Protein AF-A0A965I325-F1 (afdb_monomer_lite)

Structure (mmCIF, N/CA/C/O backbone):
data_AF-A0A965I325-F1
#
_entry.id   AF-A0A965I325-F1
#
loop_
_atom_site.group_PDB
_atom_site.id
_atom_site.type_symbol
_atom_site.label_atom_id
_atom_site.label_alt_id
_atom_site.label_comp_id
_atom_site.label_asym_id
_atom_site.label_entity_id
_atom_site.label_seq_id
_atom_site.pdbx_PDB_ins_code
_atom_site.Cartn_x
_atom_site.Cartn_y
_atom_site.Cartn_z
_atom_site.occupancy
_atom_site.B_iso_or_equiv
_atom_site.auth_seq_id
_atom_site.auth_comp_id
_atom_site.auth_asym_id
_atom_site.auth_atom_id
_atom_site.pdbx_PDB_model_num
ATOM 1 N N . MET A 1 1 ? -14.055 -18.994 -2.793 1.00 30.73 1 MET A N 1
ATOM 2 C CA . MET A 1 1 ? -13.419 -20.265 -2.384 1.00 30.73 1 MET A CA 1
ATOM 3 C C . MET A 1 1 ? -12.143 -19.901 -1.652 1.00 30.73 1 MET A C 1
ATOM 5 O O . MET A 1 1 ? -11.328 -19.192 -2.220 1.00 30.73 1 MET A O 1
ATOM 9 N N . ASN A 1 2 ? -12.060 -20.236 -0.365 1.00 40.91 2 ASN A N 1
ATOM 10 C CA . ASN A 1 2 ? -11.054 -19.703 0.553 1.00 40.91 2 ASN A CA 1
ATOM 11 C C . ASN A 1 2 ? -9.785 -20.567 0.466 1.00 40.91 2 ASN A C 1
ATOM 13 O O . ASN A 1 2 ? -9.728 -21.643 1.060 1.00 40.91 2 ASN A O 1
ATOM 17 N N . GLY A 1 3 ? -8.813 -20.136 -0.339 1.00 41.25 3 GLY A N 1
ATOM 18 C CA . GLY A 1 3 ? -7.522 -20.800 -0.523 1.00 41.25 3 GLY A CA 1
ATOM 19 C C . GLY A 1 3 ? -6.616 -20.604 0.688 1.00 41.25 3 GLY A C 1
ATOM 20 O O . GLY A 1 3 ? -5.619 -19.895 0.605 1.00 41.25 3 GLY A O 1
ATOM 21 N N . LYS A 1 4 ? -6.967 -21.206 1.831 1.00 48.41 4 LYS A N 1
ATOM 22 C CA . LYS A 1 4 ? -6.093 -21.219 3.009 1.00 48.41 4 LYS A CA 1
ATOM 23 C C . LYS A 1 4 ? -4.827 -22.005 2.670 1.00 48.41 4 LYS A C 1
ATOM 25 O O . LYS A 1 4 ? -4.846 -23.232 2.633 1.00 48.41 4 LYS A O 1
ATOM 30 N N . ASN A 1 5 ? -3.745 -21.283 2.393 1.00 52.03 5 ASN A N 1
ATOM 31 C CA . ASN A 1 5 ? -2.414 -21.845 2.214 1.00 52.03 5 ASN A CA 1
ATOM 32 C C . ASN A 1 5 ? -1.986 -22.542 3.525 1.00 52.03 5 ASN A C 1
ATOM 34 O O . ASN A 1 5 ? -1.837 -21.852 4.532 1.00 52.03 5 ASN A O 1
ATOM 38 N N . PRO A 1 6 ? -1.779 -23.873 3.543 1.00 56.00 6 PRO A N 1
ATOM 39 C CA . PRO A 1 6 ? -1.461 -24.619 4.764 1.00 56.00 6 PRO A CA 1
ATOM 40 C C . PRO A 1 6 ? -0.070 -24.301 5.341 1.00 56.00 6 PRO A C 1
ATOM 42 O O . PRO A 1 6 ? 0.223 -24.708 6.460 1.00 56.00 6 PRO A O 1
ATOM 45 N N . PHE A 1 7 ? 0.773 -23.572 4.600 1.00 51.03 7 PHE A N 1
ATOM 46 C CA . PHE A 1 7 ? 2.102 -23.122 5.033 1.00 51.03 7 PHE A CA 1
ATOM 47 C C . PHE A 1 7 ? 2.130 -21.653 5.482 1.00 51.03 7 PHE A C 1
ATOM 49 O O . PHE A 1 7 ? 3.180 -21.151 5.879 1.00 51.03 7 PHE A O 1
ATOM 56 N N . ALA A 1 8 ? 1.003 -20.940 5.386 1.00 52.44 8 ALA A N 1
ATOM 57 C CA . ALA A 1 8 ? 0.876 -19.579 5.886 1.00 52.44 8 ALA A CA 1
ATOM 58 C C . ALA A 1 8 ? 0.312 -19.612 7.309 1.00 52.44 8 ALA A C 1
ATOM 60 O O . ALA A 1 8 ? -0.664 -20.315 7.569 1.00 52.44 8 ALA A O 1
ATOM 61 N N . ASP A 1 9 ? 0.905 -18.836 8.218 1.00 59.03 9 ASP A N 1
ATOM 62 C CA . ASP A 1 9 ? 0.327 -18.614 9.542 1.00 59.03 9 ASP A CA 1
ATOM 63 C C . ASP A 1 9 ? -1.092 -18.033 9.363 1.00 59.03 9 ASP A C 1
ATOM 65 O O . ASP A 1 9 ? -1.226 -16.936 8.815 1.00 59.03 9 ASP A O 1
ATOM 69 N N . PRO A 1 10 ? -2.158 -18.740 9.783 1.00 59.16 10 PRO A N 1
ATOM 70 C CA . PRO A 1 10 ? -3.534 -18.290 9.590 1.00 59.16 10 PRO A CA 1
ATOM 71 C C . PRO A 1 10 ? -3.872 -17.025 10.394 1.00 59.16 10 PRO A C 1
ATOM 73 O O . PRO A 1 10 ? -4.952 -16.470 10.205 1.00 59.16 10 PRO A O 1
ATOM 76 N N . SER A 1 11 ? -2.983 -16.579 11.290 1.00 64.06 11 SER A N 1
ATOM 77 C CA . SER A 1 11 ? -3.090 -15.293 11.983 1.00 64.06 11 SER A CA 1
ATOM 78 C C . SER A 1 11 ? -2.529 -14.112 11.177 1.00 64.06 11 SER A C 1
ATOM 80 O O . SER A 1 11 ? -2.807 -12.958 11.512 1.00 64.06 11 SER A O 1
ATOM 82 N N . LEU A 1 12 ? -1.766 -14.370 10.106 1.00 72.25 12 LEU A N 1
ATOM 83 C CA . LEU A 1 12 ? -1.218 -13.331 9.241 1.00 72.25 12 LEU A CA 1
ATOM 84 C C . LEU A 1 12 ? -2.216 -12.932 8.158 1.00 72.25 12 LEU A C 1
ATOM 86 O O . LEU A 1 12 ? -2.523 -13.700 7.249 1.00 72.25 12 LEU A O 1
ATOM 90 N N . LEU A 1 13 ? -2.628 -11.668 8.219 1.00 84.69 13 LEU A N 1
ATOM 91 C CA . LEU A 1 13 ? -3.384 -11.004 7.165 1.00 84.69 13 LEU A CA 1
ATOM 92 C C . LEU A 1 13 ? -2.631 -11.119 5.830 1.00 84.69 13 LEU A C 1
ATOM 94 O O . LEU A 1 13 ? -1.429 -10.848 5.776 1.00 84.69 13 LEU A O 1
ATOM 98 N N . ASN A 1 14 ? -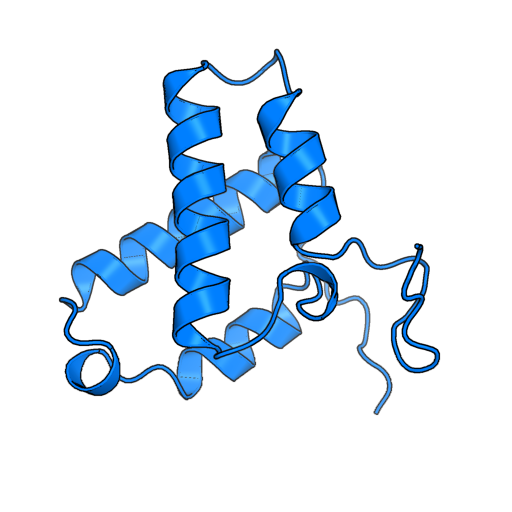3.307 -11.481 4.745 1.00 90.19 14 ASN A N 1
ATOM 99 C CA . ASN A 1 14 ? -2.730 -11.407 3.398 1.00 90.19 14 ASN A CA 1
ATOM 100 C C . ASN A 1 14 ? -3.070 -10.072 2.709 1.00 90.19 14 ASN A C 1
ATOM 102 O O . ASN A 1 14 ? -3.833 -9.249 3.214 1.00 90.19 14 ASN A O 1
ATOM 106 N N . PHE A 1 15 ? -2.478 -9.813 1.545 1.00 93.62 15 PHE A N 1
ATOM 107 C CA . PHE A 1 15 ? -2.690 -8.564 0.816 1.00 93.62 15 PHE A CA 1
ATOM 108 C C . PHE A 1 15 ? -4.114 -8.405 0.271 1.00 93.62 15 PHE A C 1
ATOM 110 O O . PHE A 1 15 ? -4.555 -7.266 0.109 1.00 93.62 15 PHE A O 1
ATOM 117 N N . ALA A 1 16 ? -4.838 -9.496 -0.000 1.00 93.56 16 ALA A N 1
ATOM 118 C CA . ALA A 1 16 ? -6.235 -9.415 -0.424 1.00 93.56 16 ALA A CA 1
ATOM 119 C C . ALA A 1 16 ? -7.116 -8.923 0.733 1.00 93.56 16 ALA A C 1
ATOM 121 O O . ALA A 1 16 ? -7.922 -8.009 0.560 1.00 93.56 16 ALA A O 1
ATOM 122 N N . GLU A 1 17 ? -6.900 -9.466 1.929 1.00 93.31 17 GLU A N 1
ATOM 123 C CA . GLU A 1 17 ? -7.601 -9.052 3.145 1.00 93.31 17 GLU A CA 1
ATOM 124 C C . GLU A 1 17 ? -7.221 -7.622 3.551 1.00 93.31 17 GLU A C 1
ATOM 126 O O . GLU A 1 17 ? -8.104 -6.811 3.821 1.00 93.31 17 GLU A O 1
ATOM 131 N N . LEU A 1 18 ? -5.930 -7.270 3.499 1.00 94.31 18 LEU A N 1
ATOM 132 C CA . LEU A 1 18 ? -5.462 -5.903 3.744 1.00 94.31 18 LEU A CA 1
ATOM 133 C C . LEU A 1 18 ? -6.104 -4.902 2.780 1.00 94.31 18 LEU A C 1
ATOM 135 O O . LEU A 1 18 ? -6.53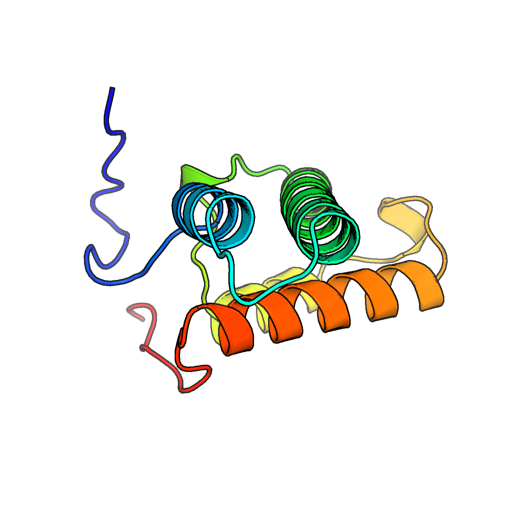0 -3.828 3.193 1.00 94.31 18 LEU A O 1
ATOM 139 N N . GLN A 1 19 ? -6.176 -5.233 1.488 1.00 96.69 19 GLN A N 1
ATOM 140 C CA . GLN A 1 19 ? -6.813 -4.365 0.504 1.00 96.69 19 GLN A CA 1
ATOM 141 C C . GLN A 1 19 ? -8.301 -4.181 0.807 1.00 96.69 19 GLN A C 1
ATOM 143 O O . GLN A 1 19 ? -8.792 -3.055 0.735 1.00 96.69 19 GLN A O 1
ATOM 148 N N . ALA A 1 20 ? -9.006 -5.261 1.150 1.00 96.06 20 ALA A N 1
ATOM 149 C CA . ALA A 1 20 ? -10.416 -5.199 1.507 1.00 96.06 20 ALA A CA 1
ATOM 150 C C . ALA A 1 20 ? -10.645 -4.304 2.736 1.00 96.06 20 ALA A C 1
ATOM 152 O O . ALA A 1 20 ? -11.505 -3.429 2.682 1.00 96.06 20 ALA A O 1
ATOM 153 N N . GLN A 1 21 ? -9.831 -4.458 3.787 1.00 95.00 21 GLN A N 1
ATOM 154 C CA . GLN A 1 21 ? -9.886 -3.630 4.998 1.00 95.00 21 GLN A CA 1
ATOM 155 C C . GLN A 1 21 ? -9.633 -2.148 4.692 1.00 95.00 21 GLN A C 1
ATOM 157 O O . GLN A 1 21 ? -10.460 -1.298 5.017 1.00 95.00 21 GLN A O 1
ATOM 162 N N . VAL A 1 22 ? -8.571 -1.841 3.939 1.00 96.12 22 VAL A N 1
ATOM 163 C CA . VAL A 1 22 ? -8.249 -0.465 3.524 1.00 96.12 22 VAL A CA 1
ATOM 164 C C . VAL A 1 22 ? -9.388 0.174 2.729 1.00 96.12 22 VAL A C 1
ATOM 166 O O . VAL A 1 22 ? -9.659 1.363 2.891 1.00 96.12 22 VAL A O 1
ATOM 169 N N . LEU A 1 23 ? -10.051 -0.577 1.846 1.00 96.69 23 LEU A N 1
ATOM 170 C CA . LEU A 1 23 ? -11.129 -0.054 1.004 1.00 96.69 23 LEU A CA 1
ATOM 171 C C . LEU A 1 23 ? -12.389 0.321 1.792 1.00 96.69 23 LEU A C 1
ATOM 173 O O . LEU A 1 23 ? -13.106 1.224 1.356 1.00 96.69 23 LEU A O 1
ATOM 177 N N . VAL A 1 24 ? -12.629 -0.324 2.934 1.00 96.69 24 VAL A N 1
ATOM 178 C CA . VAL A 1 24 ? -13.777 -0.050 3.814 1.00 96.69 24 VAL A CA 1
ATOM 179 C C . VAL A 1 24 ? -13.415 0.814 5.029 1.00 96.69 24 VAL A C 1
ATOM 181 O O . VAL A 1 24 ? -14.276 1.110 5.850 1.00 96.69 24 VAL A O 1
ATOM 184 N N . ASN A 1 25 ? -12.156 1.246 5.155 1.00 94.56 25 ASN A N 1
ATOM 185 C CA . ASN A 1 25 ? -11.701 2.058 6.279 1.00 94.56 25 ASN A CA 1
ATOM 186 C C . ASN A 1 25 ? -12.153 3.527 6.157 1.00 94.56 25 ASN A C 1
ATOM 188 O O . ASN A 1 25 ? -11.513 4.352 5.495 1.00 94.56 25 ASN A O 1
ATOM 192 N N . ASP A 1 26 ? -13.243 3.881 6.837 1.00 94.00 26 ASP A N 1
ATOM 193 C CA . ASP A 1 26 ? -13.828 5.231 6.822 1.00 94.00 26 ASP A CA 1
ATOM 194 C C . ASP A 1 26 ? -13.058 6.301 7.598 1.00 94.00 26 ASP A C 1
ATOM 196 O O . ASP A 1 26 ? -13.370 7.486 7.489 1.00 94.00 26 ASP A O 1
ATOM 200 N N . THR A 1 27 ? -11.976 5.926 8.282 1.00 95.00 27 THR A N 1
ATOM 201 C CA . THR A 1 27 ? -11.034 6.905 8.848 1.00 95.00 27 THR A CA 1
ATOM 202 C C . THR A 1 27 ? -10.102 7.504 7.786 1.00 95.00 27 THR A C 1
ATOM 204 O O . THR A 1 27 ? -9.530 8.576 7.988 1.00 95.00 27 THR A O 1
ATOM 207 N N . LEU A 1 28 ? -9.958 6.842 6.631 1.00 95.00 28 LEU A N 1
ATOM 208 C CA . LEU A 1 28 ? -9.178 7.319 5.491 1.00 95.00 28 LEU A CA 1
ATOM 209 C C . LEU A 1 28 ? -10.081 7.995 4.457 1.00 95.00 28 LEU A C 1
ATOM 211 O O . LEU A 1 28 ? -11.169 7.515 4.144 1.00 95.00 28 LEU A O 1
ATOM 215 N N . SER A 1 29 ? -9.588 9.059 3.820 1.00 97.12 29 SER A N 1
ATOM 216 C CA . SER A 1 29 ? -10.290 9.647 2.677 1.00 97.12 29 SER A CA 1
ATOM 217 C C . SER A 1 29 ? -10.374 8.659 1.506 1.00 97.12 29 SER A C 1
ATOM 219 O O . SER A 1 29 ? -9.457 7.866 1.268 1.00 97.12 29 SER A O 1
ATOM 221 N N . TYR A 1 30 ? -11.449 8.736 0.717 1.00 96.38 30 TYR A N 1
ATOM 222 C CA . TYR A 1 30 ? -11.632 7.863 -0.448 1.00 96.38 30 TYR A CA 1
ATOM 223 C C . TYR A 1 30 ? -10.429 7.851 -1.419 1.00 96.38 30 TYR A C 1
ATOM 225 O O . TYR A 1 30 ? -9.986 6.757 -1.788 1.00 96.38 30 TYR A O 1
ATOM 233 N N . PRO A 1 31 ? -9.826 9.002 -1.793 1.00 97.44 31 PRO A N 1
ATOM 234 C CA . PRO A 1 31 ? -8.623 9.005 -2.625 1.00 97.44 31 PRO A CA 1
ATOM 235 C C . PRO A 1 31 ? -7.468 8.227 -1.989 1.00 97.44 31 PRO A C 1
ATOM 237 O O . PRO A 1 31 ? -6.790 7.456 -2.667 1.00 97.44 31 PRO A O 1
ATOM 240 N N . ARG A 1 32 ? -7.281 8.358 -0.671 1.00 97.12 32 ARG A N 1
ATOM 241 C CA . ARG A 1 32 ? -6.197 7.689 0.048 1.00 97.12 32 ARG A CA 1
ATOM 242 C C . ARG A 1 32 ? -6.362 6.171 0.059 1.00 97.12 32 ARG A C 1
ATOM 244 O O . ARG A 1 32 ? -5.388 5.458 -0.185 1.00 97.12 32 ARG A O 1
ATOM 251 N N . ARG A 1 33 ? -7.589 5.680 0.263 1.00 97.75 33 ARG A N 1
ATOM 252 C CA . ARG A 1 33 ? -7.917 4.248 0.151 1.00 97.75 33 ARG A CA 1
ATOM 253 C C . ARG A 1 33 ? -7.572 3.703 -1.235 1.00 97.75 33 ARG A C 1
ATOM 255 O O . ARG A 1 33 ? -6.926 2.663 -1.358 1.00 97.75 33 ARG A O 1
ATOM 262 N N . ARG A 1 34 ? -7.939 4.440 -2.290 1.00 97.69 34 ARG A N 1
ATOM 263 C CA . ARG A 1 34 ? -7.653 4.076 -3.689 1.00 97.69 34 ARG A CA 1
ATOM 264 C C . ARG A 1 34 ? -6.155 4.039 -3.993 1.00 97.69 34 ARG A C 1
ATOM 266 O O . ARG A 1 34 ? -5.707 3.116 -4.671 1.00 97.69 34 ARG A O 1
ATOM 273 N N . GLU A 1 35 ? -5.381 4.999 -3.490 1.00 97.81 35 GLU A N 1
ATOM 274 C CA . GLU A 1 35 ? -3.919 5.013 -3.639 1.00 97.81 35 GLU A CA 1
ATOM 275 C C . GLU A 1 35 ? -3.268 3.786 -2.999 1.00 97.81 35 GLU A C 1
ATOM 277 O O . GLU A 1 35 ? -2.444 3.118 -3.626 1.00 97.81 35 GLU A O 1
ATOM 282 N N . MET A 1 36 ? -3.657 3.468 -1.762 1.00 97.88 36 MET A N 1
ATOM 283 C CA . MET A 1 36 ? -3.147 2.303 -1.041 1.00 97.88 36 MET A CA 1
ATOM 284 C C . MET A 1 36 ? -3.522 0.996 -1.750 1.00 97.88 36 MET A C 1
ATOM 286 O O . MET A 1 36 ? -2.646 0.168 -2.000 1.00 97.88 36 MET A O 1
ATOM 290 N N . ALA A 1 37 ? -4.783 0.837 -2.162 1.00 97.44 37 ALA A N 1
ATOM 291 C CA . ALA A 1 37 ? -5.233 -0.335 -2.913 1.00 97.44 37 ALA A CA 1
ATOM 292 C C . ALA A 1 37 ? -4.474 -0.500 -4.245 1.00 97.44 37 ALA A C 1
ATOM 294 O O . ALA A 1 37 ? -4.063 -1.606 -4.599 1.00 97.44 37 ALA A O 1
ATOM 295 N N . SER A 1 38 ? -4.217 0.603 -4.956 1.00 97.88 38 SER A N 1
ATOM 296 C CA . SER A 1 38 ? -3.408 0.609 -6.182 1.00 97.88 38 SER A CA 1
ATOM 297 C C . SER A 1 38 ? -1.957 0.186 -5.923 1.00 97.88 38 SER A C 1
ATOM 299 O O . SER A 1 38 ? -1.388 -0.590 -6.697 1.00 97.88 38 SER A O 1
ATOM 301 N N . ALA A 1 39 ? -1.356 0.643 -4.822 1.00 97.38 39 ALA A N 1
ATOM 302 C CA . ALA A 1 39 ? -0.016 0.222 -4.424 1.00 97.38 39 ALA A CA 1
ATOM 303 C C . ALA A 1 39 ? 0.038 -1.277 -4.097 1.00 97.38 39 ALA A C 1
ATOM 305 O O . ALA A 1 39 ? 0.961 -1.952 -4.547 1.00 97.38 39 ALA A O 1
ATOM 306 N N . ILE A 1 40 ? -0.967 -1.806 -3.391 1.00 96.88 40 ILE A N 1
ATOM 307 C CA . ILE A 1 40 ? -1.099 -3.239 -3.089 1.00 96.88 40 ILE A CA 1
ATOM 308 C C . ILE A 1 40 ? -1.138 -4.070 -4.384 1.00 96.88 40 ILE 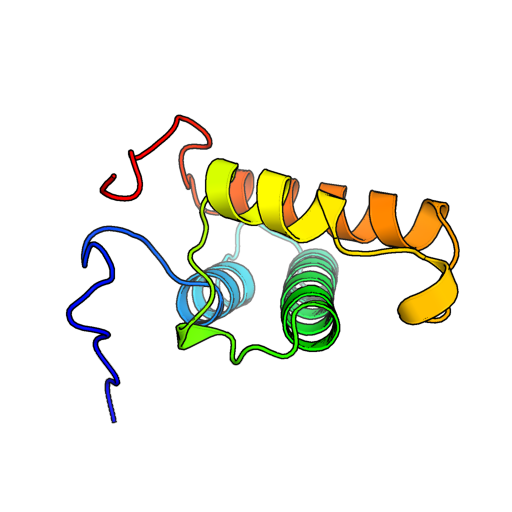A C 1
ATOM 310 O O . ILE A 1 40 ? -0.336 -4.990 -4.545 1.00 96.88 40 ILE A O 1
ATOM 314 N N . ASN A 1 41 ? -1.969 -3.681 -5.357 1.00 96.75 41 ASN A N 1
ATOM 315 C CA . ASN A 1 41 ? -2.021 -4.337 -6.672 1.00 96.75 41 ASN A CA 1
ATOM 316 C C . ASN A 1 41 ? -0.690 -4.245 -7.431 1.00 96.75 41 ASN A C 1
ATOM 318 O O . ASN A 1 41 ? -0.264 -5.197 -8.079 1.00 96.75 41 ASN A O 1
ATOM 322 N N . THR A 1 42 ? -0.010 -3.101 -7.334 1.00 96.25 42 THR A N 1
ATOM 323 C CA . THR A 1 42 ? 1.297 -2.902 -7.974 1.00 96.25 42 THR A CA 1
ATOM 324 C C . THR A 1 42 ? 2.338 -3.875 -7.417 1.00 96.25 42 THR A C 1
ATOM 326 O O . THR A 1 42 ? 3.128 -4.431 -8.174 1.00 96.25 42 THR A O 1
ATOM 329 N N . VAL A 1 43 ? 2.331 -4.117 -6.104 1.00 94.81 43 VAL A N 1
ATOM 330 C CA . VAL A 1 43 ? 3.243 -5.079 -5.475 1.00 94.81 43 VAL A CA 1
ATOM 331 C C . VAL A 1 43 ? 2.961 -6.507 -5.933 1.00 94.81 43 VAL A C 1
ATOM 333 O O . VAL A 1 43 ? 3.908 -7.226 -6.241 1.00 94.81 43 VAL A O 1
ATOM 336 N N . ALA A 1 44 ? 1.689 -6.900 -6.041 1.00 94.00 44 ALA A N 1
ATOM 337 C CA . ALA A 1 44 ? 1.312 -8.205 -6.584 1.00 94.00 44 ALA A CA 1
ATOM 338 C C . ALA A 1 44 ? 1.858 -8.422 -8.000 1.00 94.00 44 ALA A C 1
ATOM 340 O O . ALA A 1 44 ? 2.500 -9.437 -8.272 1.00 94.00 44 ALA A O 1
ATOM 341 N N . ALA A 1 45 ? 1.709 -7.412 -8.862 1.00 93.25 45 ALA A N 1
ATOM 342 C CA . ALA A 1 45 ? 2.267 -7.434 -10.209 1.00 93.25 45 ALA A CA 1
ATOM 343 C C . ALA A 1 45 ? 3.803 -7.541 -10.202 1.00 93.25 45 ALA A C 1
ATOM 345 O O . ALA A 1 45 ? 4.367 -8.342 -10.941 1.00 93.25 45 ALA A O 1
ATOM 346 N N . TRP A 1 46 ? 4.497 -6.785 -9.344 1.00 93.31 46 TRP A N 1
ATOM 347 C CA . TRP A 1 46 ? 5.964 -6.838 -9.251 1.00 93.31 46 TRP A CA 1
ATOM 348 C C . TRP A 1 46 ? 6.496 -8.164 -8.718 1.00 93.31 46 TRP A C 1
ATOM 350 O O . TRP A 1 46 ? 7.591 -8.576 -9.089 1.00 93.31 46 TRP A O 1
ATOM 360 N N . PHE A 1 47 ? 5.756 -8.819 -7.827 1.00 90.88 47 PHE A N 1
ATOM 361 C CA . PHE A 1 47 ? 6.153 -10.109 -7.269 1.00 90.88 47 PHE A CA 1
ATOM 362 C C . PHE A 1 47 ? 5.705 -11.293 -8.115 1.00 90.88 47 PHE A C 1
ATOM 364 O O . PHE A 1 47 ? 6.117 -12.411 -7.804 1.00 90.88 47 PHE A O 1
ATOM 371 N N . ASN A 1 48 ? 4.882 -11.046 -9.140 1.00 91.62 48 ASN A N 1
ATOM 372 C CA . ASN A 1 48 ? 4.191 -12.062 -9.920 1.00 91.62 48 ASN A CA 1
ATOM 373 C C . ASN A 1 48 ? 3.474 -13.083 -9.017 1.00 91.62 48 ASN A C 1
ATOM 375 O O . ASN A 1 48 ? 3.613 -14.293 -9.181 1.00 91.62 48 ASN A O 1
ATOM 379 N N . LEU A 1 49 ? 2.767 -12.575 -8.004 1.00 90.69 49 LEU A N 1
ATOM 380 C CA . LEU A 1 49 ? 2.008 -13.376 -7.047 1.00 90.69 49 LEU A CA 1
ATOM 381 C C . LEU A 1 49 ? 0.592 -12.818 -6.907 1.00 90.69 49 LEU A C 1
ATOM 383 O O . LEU A 1 49 ? 0.424 -11.596 -6.897 1.00 90.69 49 LEU A O 1
ATOM 387 N N . PRO A 1 50 ? -0.421 -13.682 -6.746 1.00 92.94 50 PRO A N 1
ATOM 388 C CA . PRO A 1 50 ? -1.756 -13.229 -6.397 1.00 92.94 50 PRO A CA 1
ATOM 389 C C . PRO A 1 50 ? -1.782 -12.680 -4.957 1.00 92.94 50 PRO A C 1
ATOM 391 O O . PRO A 1 50 ? -0.926 -12.994 -4.126 1.00 92.94 50 PRO A O 1
ATOM 394 N N . LEU A 1 51 ? -2.746 -11.801 -4.672 1.00 91.25 51 LEU A N 1
ATOM 395 C CA . LEU A 1 51 ? -2.815 -11.044 -3.413 1.00 91.25 51 LEU A CA 1
ATOM 396 C C . LEU A 1 51 ? -3.023 -11.926 -2.174 1.00 91.25 51 LEU A C 1
ATOM 398 O O . LEU A 1 51 ? -2.518 -11.612 -1.100 1.00 91.25 51 LEU A O 1
ATOM 402 N N . ASP A 1 52 ? -3.745 -13.028 -2.326 1.00 89.75 52 ASP A N 1
ATOM 403 C CA . ASP A 1 52 ? -3.992 -14.030 -1.288 1.00 89.75 52 ASP A CA 1
ATOM 404 C C . ASP A 1 52 ? -2.727 -14.818 -0.897 1.00 89.75 52 ASP A C 1
ATOM 406 O O . ASP A 1 52 ? -2.655 -15.361 0.202 1.00 89.75 52 ASP A O 1
ATOM 410 N N . MET A 1 53 ? -1.695 -14.828 -1.748 1.00 86.94 53 MET A N 1
ATOM 411 C CA . MET A 1 53 ? -0.400 -15.467 -1.474 1.00 86.94 53 MET A CA 1
ATOM 412 C C . MET A 1 53 ? 0.657 -14.518 -0.899 1.00 86.94 53 MET A C 1
ATOM 414 O O . MET A 1 53 ? 1.749 -14.965 -0.538 1.00 86.94 53 MET A O 1
ATOM 418 N N . ILE A 1 54 ? 0.380 -13.214 -0.826 1.00 89.75 54 ILE A N 1
ATOM 419 C CA . ILE A 1 54 ? 1.327 -12.231 -0.296 1.00 89.75 54 ILE A CA 1
ATOM 420 C C . ILE A 1 54 ? 0.950 -11.922 1.154 1.00 89.75 54 ILE A C 1
ATOM 422 O O . ILE A 1 54 ? -0.059 -11.254 1.384 1.00 89.75 54 ILE A O 1
ATOM 426 N N . PRO A 1 55 ? 1.749 -12.345 2.148 1.00 89.44 55 PRO A N 1
ATOM 427 C CA . PRO A 1 55 ? 1.481 -11.995 3.534 1.00 89.44 55 PRO A CA 1
ATOM 428 C C . PRO A 1 55 ? 1.700 -10.492 3.756 1.00 89.44 55 PRO A C 1
ATOM 430 O O . PRO A 1 55 ? 2.682 -9.911 3.278 1.00 89.44 55 PRO A O 1
ATOM 433 N N . ALA A 1 56 ? 0.829 -9.863 4.545 1.00 89.19 56 ALA A N 1
ATOM 434 C CA . ALA A 1 56 ? 0.961 -8.490 5.025 1.00 89.19 56 ALA A CA 1
ATOM 435 C C . ALA A 1 56 ? 2.035 -8.385 6.123 1.00 89.19 56 ALA A C 1
ATOM 437 O O . ALA A 1 56 ? 1.794 -7.946 7.242 1.00 89.19 56 ALA A O 1
ATOM 438 N N . SER A 1 57 ? 3.258 -8.794 5.783 1.00 86.75 57 SER A N 1
ATOM 439 C CA . SER A 1 57 ? 4.401 -8.875 6.686 1.00 86.75 57 SER A CA 1
ATOM 440 C C . SER A 1 57 ? 5.558 -8.011 6.195 1.00 86.75 57 SER A C 1
ATOM 442 O O . SER A 1 57 ? 5.999 -8.092 5.047 1.00 86.75 57 SER A O 1
ATOM 444 N N . THR A 1 58 ? 6.108 -7.182 7.082 1.00 84.75 58 THR A N 1
ATOM 445 C CA . THR A 1 58 ? 7.228 -6.296 6.737 1.00 84.75 58 THR A CA 1
ATOM 446 C C . THR A 1 58 ? 8.512 -7.059 6.432 1.00 84.75 58 THR A C 1
ATOM 448 O O . THR A 1 58 ? 9.296 -6.590 5.605 1.00 84.75 58 THR A O 1
ATOM 451 N N . SER A 1 59 ? 8.744 -8.209 7.074 1.00 83.81 59 SER A N 1
ATOM 452 C CA . SER A 1 59 ? 9.929 -9.043 6.851 1.00 83.81 59 SER A CA 1
ATOM 453 C C . SER A 1 59 ? 9.890 -9.669 5.459 1.00 83.81 59 SER A C 1
ATOM 455 O O . SER A 1 59 ? 10.839 -9.487 4.694 1.00 83.81 59 SER A O 1
ATOM 457 N N . PHE A 1 60 ? 8.756 -10.276 5.093 1.00 86.12 60 PHE A N 1
ATOM 458 C CA . PHE A 1 60 ? 8.519 -10.826 3.757 1.00 86.12 60 PHE A CA 1
ATOM 459 C C . PHE A 1 60 ? 8.697 -9.756 2.677 1.00 86.12 60 PHE A C 1
ATOM 461 O O . PHE A 1 60 ? 9.490 -9.916 1.750 1.00 86.12 60 PHE A O 1
ATOM 468 N N . LEU A 1 61 ? 8.017 -8.613 2.823 1.00 89.44 61 LEU A N 1
ATOM 469 C CA . LEU A 1 61 ? 8.106 -7.532 1.844 1.00 89.44 61 LEU A CA 1
ATOM 470 C C . LEU A 1 61 ? 9.524 -6.990 1.717 1.00 89.44 61 LEU A C 1
ATOM 472 O O . LEU A 1 61 ? 9.992 -6.759 0.605 1.00 89.44 61 LEU A O 1
ATOM 476 N N . ARG A 1 62 ? 10.222 -6.777 2.839 1.00 87.75 62 ARG A N 1
ATOM 477 C CA . ARG A 1 62 ? 11.601 -6.279 2.827 1.00 87.75 62 ARG A CA 1
ATOM 478 C C . ARG A 1 62 ? 12.497 -7.180 1.997 1.00 87.75 62 ARG A C 1
ATOM 480 O O . ARG A 1 62 ? 13.298 -6.644 1.237 1.00 87.75 62 ARG A O 1
ATOM 487 N N . ASP A 1 63 ? 12.360 -8.492 2.146 1.00 87.38 63 ASP A N 1
ATOM 488 C CA . ASP A 1 63 ? 13.159 -9.450 1.400 1.00 87.38 63 ASP A CA 1
ATOM 489 C C . ASP A 1 63 ? 12.788 -9.486 -0.089 1.00 87.38 63 ASP A C 1
ATOM 491 O O . ASP A 1 63 ? 13.647 -9.291 -0.949 1.00 87.38 63 ASP A O 1
ATOM 495 N N . ARG A 1 64 ? 11.493 -9.566 -0.417 1.00 89.12 64 ARG A N 1
ATOM 496 C CA . ARG A 1 64 ? 11.023 -9.540 -1.814 1.00 89.12 64 ARG A CA 1
ATOM 497 C C . ARG A 1 64 ? 11.418 -8.257 -2.541 1.00 89.12 64 ARG A C 1
ATOM 499 O O . ARG A 1 64 ? 11.871 -8.312 -3.680 1.00 89.12 64 ARG A O 1
ATOM 506 N N . PHE A 1 65 ? 11.348 -7.103 -1.879 1.00 89.69 65 PHE A N 1
ATOM 507 C CA . PHE A 1 65 ? 11.764 -5.829 -2.467 1.00 89.69 65 PHE A CA 1
ATOM 508 C C . PHE A 1 65 ? 13.270 -5.728 -2.755 1.00 89.69 65 PHE A C 1
ATOM 510 O O . PHE A 1 65 ? 13.639 -4.867 -3.551 1.00 89.69 65 PHE A O 1
ATOM 517 N N . LYS A 1 66 ? 14.143 -6.553 -2.153 1.00 87.75 66 LYS A N 1
ATOM 518 C CA . LYS A 1 66 ? 15.566 -6.608 -2.557 1.00 87.75 66 LYS A CA 1
ATOM 519 C C . LYS A 1 66 ? 15.722 -7.136 -3.984 1.00 87.75 66 LYS A C 1
ATOM 521 O O . LYS A 1 66 ? 16.649 -6.743 -4.679 1.00 87.75 66 LYS A O 1
ATOM 526 N N . HIS A 1 67 ? 14.794 -7.989 -4.407 1.00 85.06 67 HIS A N 1
ATOM 527 C CA . HIS A 1 67 ? 14.795 -8.645 -5.710 1.00 85.06 67 HIS A CA 1
ATOM 528 C C . HIS A 1 67 ? 14.026 -7.847 -6.777 1.00 85.06 67 HIS A C 1
ATOM 530 O O . HIS A 1 67 ? 14.114 -8.150 -7.964 1.00 85.06 67 HIS A O 1
ATOM 536 N N . VAL A 1 68 ? 13.299 -6.792 -6.384 1.00 83.62 68 VAL A N 1
ATOM 537 C CA . VAL A 1 68 ? 12.639 -5.880 -7.329 1.00 83.62 68 VAL A CA 1
ATOM 538 C C . VAL A 1 68 ? 13.653 -4.860 -7.834 1.00 83.62 68 VAL A C 1
ATOM 540 O O . VAL A 1 68 ? 13.882 -3.820 -7.211 1.00 83.62 68 VAL A O 1
ATOM 543 N N . HIS A 1 69 ? 14.247 -5.142 -8.992 1.00 77.12 69 HIS A N 1
ATOM 544 C CA . HIS A 1 69 ? 15.096 -4.173 -9.671 1.00 77.12 69 HIS A CA 1
ATOM 545 C C . HIS A 1 69 ? 14.236 -3.198 -10.501 1.00 77.12 69 HIS A C 1
ATOM 547 O O . HIS A 1 69 ? 13.469 -3.657 -11.349 1.00 77.12 69 HIS A O 1
ATOM 553 N N . PRO A 1 70 ? 14.358 -1.862 -10.332 1.00 76.50 70 PRO A N 1
ATOM 554 C CA . PRO A 1 70 ? 13.526 -0.879 -11.042 1.00 76.50 70 PRO A CA 1
ATOM 555 C C . PRO A 1 70 ? 13.538 -1.031 -12.571 1.00 76.50 70 PRO A C 1
ATOM 557 O O . PRO A 1 70 ? 12.522 -0.797 -13.220 1.00 76.50 70 PRO A O 1
ATOM 560 N N . ALA A 1 71 ? 14.666 -1.477 -13.135 1.00 70.75 71 ALA A N 1
ATOM 561 C CA . ALA A 1 71 ? 14.788 -1.743 -14.568 1.00 70.75 71 ALA A CA 1
ATOM 562 C C . ALA A 1 71 ? 13.942 -2.943 -15.033 1.00 70.75 71 ALA A C 1
ATOM 564 O 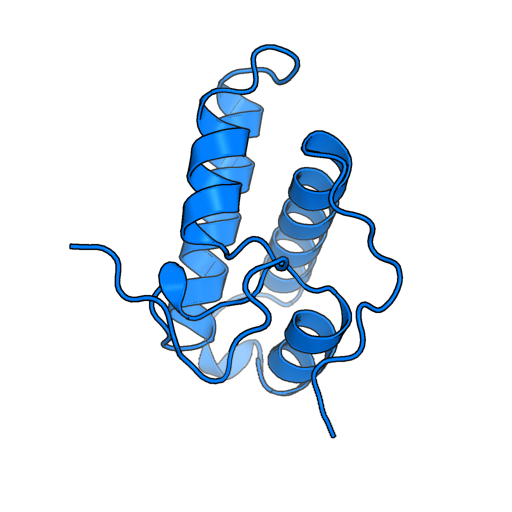O . ALA A 1 71 ? 13.434 -2.925 -16.145 1.00 70.75 71 ALA A O 1
ATOM 565 N N . HIS A 1 72 ? 13.746 -3.962 -14.187 1.00 76.88 72 HIS A N 1
ATOM 566 C CA . HIS A 1 72 ? 12.972 -5.161 -14.544 1.00 76.88 72 HIS A CA 1
ATOM 567 C C . HIS A 1 72 ? 11.466 -4.901 -14.522 1.00 76.88 72 HIS A C 1
ATOM 569 O O . HIS A 1 72 ? 10.715 -5.519 -15.265 1.00 76.88 72 HIS A O 1
ATOM 575 N N . VAL A 1 73 ? 11.024 -3.967 -13.680 1.00 80.5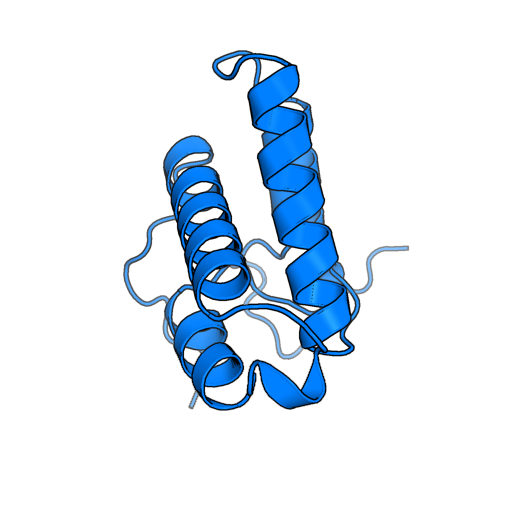0 73 VAL A N 1
ATOM 576 C CA . VAL A 1 73 ? 9.617 -3.557 -13.578 1.00 80.50 73 VAL A CA 1
ATOM 577 C C . VAL A 1 73 ? 9.310 -2.280 -14.372 1.00 80.50 73 VAL A C 1
ATOM 579 O O . VAL A 1 73 ? 8.206 -1.757 -14.269 1.00 80.50 73 VAL A O 1
ATOM 582 N N . ASN A 1 74 ? 10.278 -1.775 -15.149 1.00 86.62 74 ASN A N 1
ATOM 583 C CA . ASN A 1 74 ? 10.188 -0.560 -15.965 1.00 86.62 74 ASN A CA 1
ATOM 584 C C . ASN A 1 74 ? 9.607 0.661 -15.217 1.00 86.62 74 ASN A C 1
ATOM 586 O O . ASN A 1 74 ? 8.749 1.383 -15.727 1.00 86.62 74 ASN A O 1
ATOM 590 N N . VAL A 1 75 ? 10.052 0.895 -13.976 1.00 88.94 75 VAL A N 1
ATOM 591 C CA . VAL A 1 75 ? 9.641 2.070 -13.190 1.00 88.94 75 VAL A CA 1
ATOM 592 C C . VAL A 1 75 ? 10.836 2.822 -12.619 1.00 88.94 75 VAL A C 1
ATOM 594 O O . VAL A 1 75 ? 11.919 2.279 -12.411 1.00 88.94 75 VAL A O 1
ATOM 597 N N . SER A 1 76 ? 10.629 4.097 -12.287 1.00 91.31 76 SER A N 1
ATOM 598 C CA . SER A 1 76 ? 11.650 4.893 -11.608 1.00 91.31 76 SER A CA 1
ATOM 599 C C . SER A 1 76 ? 11.892 4.412 -10.171 1.00 91.31 76 SER A C 1
ATOM 601 O O . SER A 1 76 ? 10.990 3.914 -9.490 1.00 91.31 76 SER A O 1
ATOM 603 N N . LYS A 1 77 ? 13.098 4.668 -9.643 1.00 90.19 77 LYS A N 1
ATOM 604 C CA . LYS A 1 77 ? 13.422 4.447 -8.218 1.00 90.19 77 LYS A CA 1
ATOM 605 C C . LYS A 1 77 ? 12.408 5.132 -7.289 1.00 90.19 77 LYS A C 1
ATOM 607 O O . LYS A 1 77 ? 11.998 4.560 -6.281 1.00 90.19 77 LYS A O 1
ATOM 612 N N . ARG A 1 78 ? 11.951 6.332 -7.669 1.00 93.06 78 ARG A N 1
ATOM 613 C CA . ARG A 1 78 ? 10.937 7.099 -6.932 1.00 93.06 78 ARG A CA 1
ATOM 614 C C . ARG A 1 78 ? 9.591 6.377 -6.879 1.00 93.06 78 ARG A C 1
ATOM 616 O O . ARG A 1 78 ? 8.957 6.370 -5.830 1.00 93.06 78 ARG A O 1
ATOM 623 N N . ARG A 1 79 ? 9.164 5.723 -7.965 1.00 93.50 79 ARG A N 1
ATOM 624 C CA . ARG A 1 79 ? 7.923 4.934 -7.962 1.00 93.50 79 ARG A CA 1
ATOM 625 C C . ARG A 1 79 ? 8.011 3.759 -6.989 1.00 93.50 79 ARG A C 1
ATOM 627 O O . ARG A 1 79 ? 7.061 3.539 -6.245 1.00 93.50 79 ARG A O 1
ATOM 634 N N . VAL A 1 80 ? 9.149 3.063 -6.939 1.00 92.25 80 VAL A N 1
ATOM 635 C CA . VAL A 1 80 ? 9.377 1.975 -5.968 1.00 92.25 80 VAL A CA 1
ATOM 636 C C . VAL A 1 80 ? 9.280 2.486 -4.530 1.00 92.25 80 VAL A C 1
ATOM 638 O O . VAL A 1 80 ? 8.596 1.882 -3.707 1.00 92.25 80 VAL A O 1
ATOM 641 N N . GLN A 1 81 ? 9.904 3.626 -4.226 1.00 92.19 81 GLN A N 1
ATOM 642 C CA . GLN A 1 81 ? 9.818 4.247 -2.899 1.00 92.19 81 GLN A CA 1
ATOM 643 C C . GLN A 1 81 ? 8.383 4.656 -2.536 1.00 92.19 81 GLN A C 1
ATOM 645 O O . GLN A 1 81 ? 7.939 4.369 -1.426 1.00 92.19 81 GLN A O 1
ATOM 650 N N . ASN A 1 82 ? 7.644 5.261 -3.472 1.00 95.56 82 ASN A N 1
ATOM 651 C CA . ASN A 1 82 ? 6.249 5.659 -3.262 1.00 95.56 82 ASN A CA 1
ATOM 652 C C . ASN A 1 82 ? 5.336 4.456 -2.993 1.00 95.56 82 ASN A C 1
ATOM 654 O O . ASN A 1 82 ? 4.491 4.503 -2.106 1.00 95.56 82 ASN A O 1
ATOM 658 N N . VAL A 1 83 ? 5.510 3.358 -3.733 1.00 95.69 83 VAL A N 1
ATOM 659 C CA . VAL A 1 83 ? 4.745 2.129 -3.481 1.00 95.69 83 VAL A CA 1
ATOM 660 C C . VAL A 1 83 ? 5.071 1.587 -2.090 1.00 95.69 83 VAL A C 1
ATOM 662 O O . VAL A 1 83 ? 4.160 1.313 -1.317 1.00 95.69 83 VAL A O 1
ATOM 665 N N . ARG A 1 84 ? 6.354 1.520 -1.709 1.00 94.00 84 ARG A N 1
ATOM 666 C CA . ARG A 1 84 ? 6.758 1.064 -0.366 1.00 94.00 84 ARG A CA 1
ATOM 667 C C . ARG A 1 84 ? 6.152 1.921 0.744 1.00 94.00 84 ARG A C 1
ATOM 669 O O . ARG A 1 84 ? 5.683 1.367 1.735 1.00 94.00 84 ARG A O 1
ATOM 676 N N . SER A 1 85 ? 6.144 3.245 0.596 1.00 95.12 85 SER A N 1
ATOM 677 C CA . SER A 1 85 ? 5.573 4.135 1.611 1.00 95.12 85 SER A CA 1
ATOM 678 C C . SER A 1 85 ? 4.056 3.973 1.739 1.00 95.12 85 SER A C 1
ATOM 680 O O . SER A 1 85 ? 3.554 3.981 2.862 1.00 95.12 85 SER A O 1
ATOM 682 N N . LEU A 1 86 ? 3.341 3.747 0.631 1.00 96.81 86 LEU A N 1
ATOM 683 C CA . LEU A 1 86 ? 1.903 3.463 0.638 1.00 96.81 86 LEU A CA 1
ATOM 684 C C . LEU A 1 86 ? 1.574 2.132 1.320 1.00 96.81 86 LEU A C 1
ATOM 686 O O . LEU A 1 86 ? 0.651 2.094 2.125 1.00 96.81 86 LEU A O 1
ATOM 690 N N . ILE A 1 87 ? 2.357 1.074 1.082 1.00 95.31 87 ILE A N 1
ATOM 691 C CA . ILE A 1 87 ? 2.166 -0.209 1.780 1.00 95.31 87 ILE A CA 1
ATOM 692 C C . ILE A 1 87 ? 2.387 -0.056 3.288 1.00 95.31 87 ILE A C 1
ATOM 694 O O . ILE A 1 87 ? 1.575 -0.514 4.085 1.00 95.31 87 ILE A O 1
ATOM 698 N N . MET A 1 88 ? 3.451 0.641 3.699 1.00 93.38 88 MET A N 1
ATOM 699 C CA . MET A 1 88 ? 3.688 0.898 5.124 1.00 93.38 88 MET A CA 1
ATOM 700 C C . MET A 1 88 ? 2.587 1.767 5.744 1.00 93.38 88 MET A C 1
ATOM 702 O O . MET A 1 88 ? 2.278 1.618 6.922 1.00 93.38 88 MET A O 1
ATOM 706 N N . ALA A 1 89 ? 1.996 2.684 4.975 1.00 94.25 89 ALA A N 1
ATOM 707 C CA . ALA A 1 89 ? 0.863 3.478 5.431 1.00 94.25 89 ALA A CA 1
ATOM 708 C C . ALA A 1 89 ? -0.412 2.632 5.577 1.00 94.25 89 ALA A C 1
ATOM 710 O O . ALA A 1 89 ? -1.110 2.805 6.569 1.00 94.25 89 ALA A O 1
ATOM 711 N N . ALA A 1 90 ? -0.671 1.695 4.659 1.00 94.44 90 ALA A N 1
ATOM 712 C CA . ALA A 1 90 ? -1.770 0.737 4.775 1.00 94.44 90 ALA A CA 1
ATOM 713 C C . ALA A 1 90 ? -1.630 -0.131 6.036 1.00 94.44 90 ALA A C 1
ATOM 715 O O . ALA A 1 90 ? -2.579 -0.261 6.798 1.00 94.44 90 ALA A O 1
ATOM 716 N N . PHE A 1 91 ? -0.422 -0.633 6.325 1.00 92.44 91 PHE A N 1
ATOM 717 C CA . PHE A 1 91 ? -0.174 -1.422 7.539 1.00 92.44 91 PHE A CA 1
ATOM 718 C C . PHE A 1 91 ? -0.494 -0.629 8.808 1.00 92.44 91 PHE A C 1
ATOM 720 O O . PHE A 1 91 ? -1.125 -1.145 9.722 1.00 92.44 91 PHE A O 1
ATOM 727 N N . ARG A 1 92 ? -0.085 0.644 8.859 1.00 90.94 92 ARG A N 1
ATOM 728 C CA . ARG A 1 92 ? -0.383 1.518 10.002 1.00 90.94 92 ARG A CA 1
ATOM 729 C C . ARG A 1 92 ? -1.874 1.820 10.133 1.00 90.94 92 ARG A C 1
ATOM 731 O O . ARG A 1 92 ? -2.355 1.876 11.256 1.00 90.94 92 ARG A O 1
ATOM 738 N N . ALA A 1 93 ? -2.569 2.032 9.015 1.00 91.19 93 ALA A N 1
ATOM 739 C CA . ALA A 1 93 ? -3.995 2.345 9.012 1.00 91.19 93 ALA A CA 1
ATOM 740 C C . ALA A 1 93 ? -4.847 1.183 9.542 1.00 91.19 93 ALA A C 1
ATOM 742 O O . ALA A 1 93 ? -5.798 1.424 10.275 1.00 91.19 93 ALA A O 1
ATOM 743 N N . GLU A 1 94 ? -4.457 -0.056 9.236 1.00 89.38 94 GLU A N 1
ATOM 744 C CA .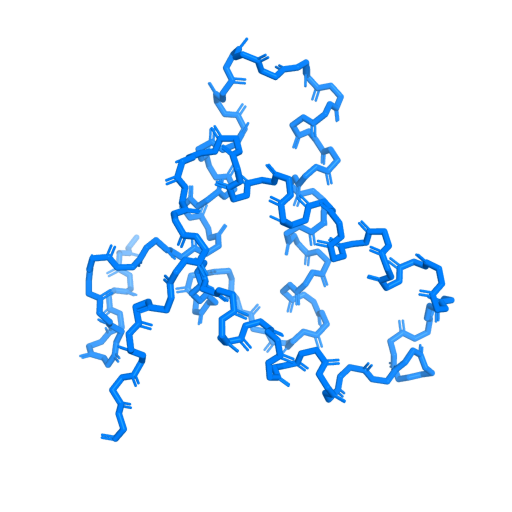 GLU A 1 94 ? -5.161 -1.268 9.681 1.00 89.38 94 GLU A CA 1
ATOM 745 C C . GLU A 1 94 ? -4.590 -1.868 10.977 1.00 89.38 94 GLU A C 1
ATOM 747 O O . GLU A 1 94 ? -4.924 -2.985 11.360 1.00 89.38 94 GLU A O 1
ATOM 752 N N . GLY A 1 95 ? -3.679 -1.164 11.660 1.00 84.06 95 GLY A N 1
ATOM 753 C CA . GLY A 1 95 ? -3.076 -1.654 12.903 1.00 84.06 95 GLY A CA 1
ATOM 754 C C . GLY A 1 95 ? -2.227 -2.924 12.741 1.00 84.06 95 GLY A C 1
ATOM 755 O O . GLY A 1 95 ? -1.868 -3.553 13.739 1.00 84.06 95 GLY A O 1
ATOM 756 N N . VAL A 1 96 ? -1.864 -3.294 11.506 1.00 80.44 96 VAL A N 1
ATOM 757 C CA . VAL A 1 96 ? -0.992 -4.434 11.217 1.00 80.44 96 VAL A CA 1
ATOM 758 C C . VAL A 1 96 ? 0.388 -4.107 11.766 1.00 80.44 96 VAL A C 1
ATOM 760 O O . VAL A 1 96 ? 1.133 -3.271 11.241 1.00 80.44 96 VAL A O 1
ATOM 763 N N . THR A 1 97 ? 0.716 -4.749 12.884 1.00 63.22 97 THR A N 1
ATOM 764 C CA . THR A 1 97 ? 1.977 -4.525 13.572 1.00 63.22 97 THR A CA 1
ATOM 765 C C . THR A 1 97 ? 3.134 -4.895 12.651 1.00 63.22 97 THR A C 1
ATOM 767 O O . THR A 1 97 ? 3.256 -6.006 12.150 1.00 63.22 97 THR A O 1
ATOM 770 N N . THR A 1 98 ? 4.028 -3.931 12.450 1.00 58.50 98 THR A N 1
ATOM 771 C CA . THR A 1 98 ? 5.248 -4.087 11.652 1.00 58.50 98 THR A CA 1
ATOM 772 C C . THR A 1 98 ? 6.334 -4.889 12.371 1.00 58.50 98 THR A C 1
ATOM 774 O O . THR A 1 98 ? 7.391 -5.127 11.775 1.00 58.50 98 THR A O 1
ATOM 777 N N . LYS A 1 99 ? 6.100 -5.284 13.635 1.00 43.78 99 LYS A N 1
ATOM 778 C CA . LYS A 1 99 ? 6.981 -6.185 14.384 1.00 43.78 99 LYS A CA 1
ATOM 779 C C . LYS A 1 99 ? 6.894 -7.571 13.766 1.00 43.78 99 LYS A C 1
ATOM 781 O O . LYS A 1 99 ? 5.815 -8.041 13.431 1.00 43.78 99 LYS A O 1
ATOM 786 N N . LEU A 1 100 ? 8.064 -8.179 13.606 1.00 45.62 100 LEU A N 1
ATOM 787 C CA . LEU A 1 100 ? 8.249 -9.493 13.017 1.00 45.62 100 LEU A CA 1
ATOM 788 C C . LEU A 1 100 ? 7.334 -10.521 13.691 1.00 45.62 100 LEU A C 1
ATOM 790 O O . LEU A 1 100 ? 7.666 -11.029 14.757 1.00 45.62 100 LEU A O 1
ATOM 794 N N . ALA A 1 101 ? 6.221 -10.866 13.050 1.00 42.00 101 ALA A N 1
ATOM 795 C CA . ALA A 1 101 ? 5.736 -12.228 13.157 1.00 42.00 101 ALA A CA 1
ATOM 796 C C . ALA A 1 101 ? 6.793 -13.093 12.444 1.00 42.00 101 ALA A C 1
ATOM 798 O O . ALA A 1 101 ? 7.109 -12.811 11.276 1.00 42.00 101 ALA A O 1
ATOM 799 N N . PRO A 1 102 ? 7.445 -14.042 13.136 1.00 40.09 102 PRO A N 1
ATOM 800 C CA . PRO A 1 102 ? 8.396 -14.933 12.494 1.00 40.09 102 PRO A CA 1
ATOM 801 C C . PRO A 1 102 ? 7.640 -15.730 11.428 1.00 40.09 102 PRO A C 1
ATOM 803 O O . PRO A 1 102 ? 6.717 -16.475 11.740 1.00 40.09 102 PRO A O 1
ATOM 806 N N . TYR A 1 103 ? 8.009 -15.549 10.159 1.00 43.69 103 TYR A N 1
ATOM 807 C CA . TYR A 1 103 ? 7.673 -16.549 9.155 1.00 43.69 103 TYR A CA 1
ATOM 808 C C . TYR A 1 103 ? 8.524 -17.770 9.505 1.00 43.69 103 TYR A C 1
ATOM 810 O O . TYR A 1 103 ? 9.718 -17.617 9.769 1.00 43.69 103 TYR A O 1
ATOM 818 N N . MET A 1 104 ? 7.888 -18.932 9.631 1.00 44.19 104 MET A N 1
ATOM 819 C CA . MET A 1 104 ? 8.542 -20.153 10.099 1.00 44.19 104 MET A CA 1
ATOM 820 C C . MET A 1 104 ? 9.820 -20.416 9.282 1.00 44.19 104 MET A C 1
ATOM 822 O O . MET A 1 104 ? 9.773 -20.407 8.051 1.00 44.19 104 MET A O 1
ATOM 826 N N . THR A 1 105 ? 10.946 -20.561 9.989 1.00 43.97 105 THR A N 1
ATOM 827 C CA . THR A 1 105 ? 12.239 -21.053 9.478 1.00 43.97 105 THR A CA 1
ATOM 828 C C . THR A 1 105 ? 12.178 -22.528 9.143 1.00 43.97 105 THR A C 1
ATOM 830 O O . THR A 1 105 ? 11.549 -23.256 9.945 1.00 43.97 105 THR A O 1
#

Radius of gyration: 13.49 Å; chains: 1; bounding box: 29×34×30 Å

Sequence (105 aa):
MNGKNPFADPSLLNFAELQAQVLVNDTLSYPRRREMASAINTVAAWFNLPLDMIPASTSFLRDRFKHVHPAHVNVSKRRVQNVRSLIMAAFRAEGVTTKLAPYMT

Foldseek 3Di:
DQPPDPLDDPPFDFLVNLLVCLCPQPVDDNVLSVLLNVLSVLVCVQLVHDRSPHTLELVSVVVSLVVRDCVVSVHDPVVSVSSVVSSVVSCVSNVPDNPDPDSDD

Secondary structure (DSSP, 8-state):
-----TTS-TTSPBHHHHHHHHHH-TTS-HHHHHHHHHHHHHHHHHHT--GGGSBS-HHHHHHHHHH--TTTTT--HHHHHHHHHHHHHHHHHTT---S-PPPP-

pLDDT: mean 83.16, std 17.81, range [30.73, 97.88]